Protein AF-A0A527ZC69-F1 (afdb_monomer)

Sequence (129 aa):
LYVGLPSAERAQAVATQLLSAHLHSGWGVRTLADDEVPFNPMSYHNGSIWPHDTALCASGLARYHERDSVVKLMSGMFEAAVRFNMRLPELFCGFMRAASDSPVAYPVACLPQAWSAGSAFMMLQACLG

Secondary structure (DSSP, 8-state):
-TTS-S-HHHHHHHHHHHTSTTTB-SSSBBSS-TTSTT--TTSTTTT-B-HHHHHHHHHHHHHTT-HHHHHHHHHHHHHHHHHTTT---S-B--PPPPTT--PPBPTT--SS-HHHHHHHHHHHHHHH-

Solvent-accessible surface area (backbone atoms only — not comparable to full-atom values): 6668 Å² total; per-residue (Å²): 86,65,88,64,76,59,53,73,72,57,39,51,55,50,51,52,52,52,67,28,77,49,21,27,23,66,44,38,34,28,63,28,39,69,86,43,91,76,44,32,36,82,32,91,66,29,8,14,23,32,48,41,61,32,19,46,50,28,36,10,34,34,76,72,68,37,55,70,60,26,52,52,46,46,50,19,38,51,55,42,19,58,75,44,75,70,38,38,34,44,36,29,31,33,59,70,65,58,93,92,62,71,81,46,78,39,96,83,48,47,76,62,22,72,63,23,59,53,18,56,59,44,36,52,41,35,73,72,109

pLDDT: mean 96.39, std 3.14, range [80.0, 98.69]

Nearest PDB structures (foldseek):
  7vma-assembly1_A  TM=9.541E-01  e=2.738E-07  Thermococcus gammatolerans EJ3
  5goq-assembly1_A-2  TM=7.400E-01  e=7.659E-03  Nostoc sp. PCC 7120 = FACHB-418
  2z07-assembly2_B  TM=8.130E-01  e=3.620E-02  Thermus thermophilus
  2z07-assembly1_A  TM=8.033E-01  e=3.227E-02  Thermus thermophilus
  5z73-assembly1_B  TM=6.570E-01  e=4.061E-02  Nostoc sp. PCC 7120 = FACHB-418

Radius of gyration: 13.7 Å; Cα contacts (8 Å, |Δi|>4): 229; chains: 1; bounding box: 32×34×34 Å

Foldseek 3Di:
DLVPPDDLVVLVVVLCVQPDVQQCLQQFGFLAGVPDPVADLLDPRRGWHALLVRLSNLNSCLVSVVQVSLVSSLVSNVQLCVLLVVWDWRIFGRHRDDPPDHTHHRPPTHTRDDSNNVSNVSSVVSNPD

Structure (mmCIF, N/CA/C/O backbone):
data_AF-A0A527ZC69-F1
#
_entry.id   AF-A0A527ZC69-F1
#
loop_
_atom_site.group_PDB
_atom_site.id
_atom_site.type_symbol
_atom_site.label_atom_id
_atom_site.label_alt_id
_atom_site.label_comp_id
_atom_site.label_asym_id
_atom_site.label_entity_id
_atom_site.label_seq_id
_atom_site.pdbx_PDB_ins_code
_atom_site.Cartn_x
_atom_site.Cartn_y
_atom_site.Cartn_z
_atom_site.occupancy
_atom_site.B_iso_or_equiv
_atom_site.auth_seq_id
_atom_site.auth_comp_id
_atom_site.auth_asym_id
_atom_site.auth_atom_id
_atom_site.pdbx_PDB_model_num
ATOM 1 N N . LEU A 1 1 ? -4.568 7.041 12.287 1.00 97.31 1 LEU A N 1
ATOM 2 C CA . LEU A 1 1 ? -5.477 5.892 12.511 1.00 97.31 1 LEU A CA 1
ATOM 3 C C . LEU A 1 1 ? -4.870 4.856 13.458 1.00 97.31 1 LEU A C 1
ATOM 5 O O . LEU A 1 1 ? -5.425 4.658 14.526 1.00 97.31 1 LEU A O 1
ATOM 9 N N . TYR A 1 2 ? -3.718 4.255 13.130 1.00 97.44 2 TYR A N 1
ATOM 10 C CA . TYR A 1 2 ? -3.103 3.152 13.897 1.00 97.44 2 TYR A CA 1
ATOM 11 C C . TYR A 1 2 ? -2.992 3.376 15.418 1.00 97.44 2 TYR A C 1
ATOM 13 O O . TYR A 1 2 ? -3.377 2.513 16.199 1.00 97.44 2 TYR A O 1
ATOM 21 N N . VAL A 1 3 ? -2.540 4.559 15.844 1.00 97.25 3 VAL A N 1
ATOM 22 C CA . VAL A 1 3 ? -2.383 4.904 17.272 1.00 97.25 3 VAL A CA 1
ATOM 23 C C . VAL A 1 3 ? -3.674 5.376 17.962 1.00 97.25 3 VAL A C 1
ATOM 25 O O . VAL A 1 3 ? -3.634 5.768 19.119 1.00 97.25 3 VAL A O 1
ATOM 28 N N . GLY A 1 4 ? -4.819 5.381 17.269 1.00 96.88 4 GLY A N 1
ATOM 29 C CA . GLY A 1 4 ? -6.123 5.733 17.854 1.00 96.88 4 GLY A CA 1
ATOM 30 C C . GLY A 1 4 ? -6.331 7.213 18.203 1.00 96.88 4 GLY A C 1
ATOM 31 O O . GLY A 1 4 ? -7.250 7.534 18.944 1.00 96.88 4 GLY A O 1
ATOM 32 N N . LEU A 1 5 ? -5.483 8.117 17.699 1.00 97.50 5 LEU A N 1
ATOM 33 C CA . LEU A 1 5 ? -5.544 9.546 18.038 1.00 97.50 5 LEU A CA 1
ATOM 34 C C . LEU A 1 5 ? -6.711 10.326 17.382 1.00 97.50 5 LEU A C 1
ATOM 36 O O . LEU A 1 5 ? -7.290 11.180 18.052 1.00 97.50 5 LEU A O 1
ATOM 40 N N . PRO A 1 6 ? -7.059 10.124 16.092 1.00 97.75 6 PRO A N 1
ATOM 41 C CA . PRO A 1 6 ? -8.142 10.889 15.461 1.00 97.75 6 PRO A CA 1
ATOM 42 C C . PRO A 1 6 ? -9.531 10.652 16.084 1.00 97.75 6 PRO A C 1
ATOM 44 O O . PRO A 1 6 ? -9.845 9.543 16.513 1.00 97.75 6 PRO A O 1
ATOM 47 N N . SER A 1 7 ? -10.408 11.664 16.046 1.00 98.31 7 SER A N 1
ATOM 48 C CA . SER A 1 7 ? -11.851 11.464 16.260 1.00 98.31 7 SER A CA 1
ATOM 49 C C . SER A 1 7 ? -12.453 10.601 15.144 1.00 98.31 7 SER A C 1
ATOM 51 O O . SER A 1 7 ? -11.849 10.471 14.080 1.00 98.31 7 SER A O 1
ATOM 53 N N . ALA A 1 8 ? -13.655 10.051 15.348 1.00 97.69 8 ALA A N 1
ATOM 54 C CA . ALA A 1 8 ? -14.336 9.239 14.333 1.00 97.69 8 ALA A CA 1
ATOM 55 C C . ALA A 1 8 ? -14.512 9.986 12.995 1.00 97.69 8 ALA A C 1
ATOM 57 O O . ALA A 1 8 ? -14.174 9.457 11.943 1.00 97.69 8 ALA A O 1
ATOM 58 N N . GLU A 1 9 ? -14.934 11.251 13.035 1.00 97.94 9 GLU A N 1
ATOM 59 C CA . GLU A 1 9 ? -15.087 12.089 11.837 1.00 97.94 9 GLU A CA 1
ATOM 60 C C . GLU A 1 9 ? -13.755 12.296 11.095 1.00 97.94 9 GLU A C 1
ATOM 62 O O . GLU A 1 9 ? -13.665 12.108 9.882 1.00 97.94 9 GLU A O 1
ATOM 67 N N . ARG A 1 10 ? -12.677 12.613 11.828 1.00 98.19 10 ARG A N 1
ATOM 68 C CA . ARG A 1 10 ? -11.339 12.756 11.234 1.00 98.19 10 ARG A CA 1
ATOM 69 C C . ARG A 1 10 ? -10.822 11.429 10.692 1.00 98.19 10 ARG A C 1
ATOM 71 O O . ARG A 1 10 ? -10.138 11.414 9.673 1.00 98.19 10 ARG A O 1
ATOM 78 N N . ALA A 1 11 ? -11.135 10.322 11.358 1.00 98.25 11 ALA A N 1
ATOM 79 C CA . ALA A 1 11 ? -10.767 8.998 10.892 1.00 98.25 11 ALA A CA 1
ATOM 80 C C . ALA A 1 11 ? -11.460 8.650 9.572 1.00 98.25 11 ALA A C 1
ATOM 82 O O . ALA A 1 11 ? -10.782 8.166 8.670 1.00 98.25 11 ALA A O 1
ATOM 83 N N . GLN A 1 12 ? -12.743 8.992 9.421 1.00 97.88 12 GLN A N 1
ATOM 84 C CA . GLN A 1 12 ? -13.477 8.817 8.167 1.00 97.88 12 GLN A CA 1
ATOM 85 C C . GLN A 1 12 ? -12.849 9.605 7.015 1.00 97.88 12 GLN A C 1
ATOM 87 O O . GLN A 1 12 ? -12.677 9.084 5.909 1.00 97.88 12 GLN A O 1
ATOM 92 N N . ALA A 1 13 ? -12.473 10.860 7.272 1.00 98.12 13 ALA A N 1
ATOM 93 C CA . ALA A 1 13 ? -11.816 11.700 6.276 1.00 98.12 13 ALA A CA 1
ATOM 94 C C . ALA A 1 13 ? -10.472 11.094 5.834 1.00 98.12 13 ALA A C 1
ATOM 96 O O . ALA A 1 13 ? -10.199 10.996 4.639 1.00 98.12 13 ALA A O 1
ATOM 97 N N . VAL A 1 14 ? -9.662 10.612 6.783 1.00 97.81 14 VAL A N 1
ATOM 98 C CA . VAL A 1 14 ? -8.388 9.940 6.478 1.00 97.81 14 VAL A CA 1
ATOM 99 C C . VAL A 1 14 ? -8.613 8.620 5.736 1.00 97.81 14 VAL A C 1
ATOM 101 O O . VAL A 1 14 ? -7.894 8.342 4.782 1.00 97.81 14 VAL A O 1
ATOM 104 N N . ALA A 1 15 ? -9.611 7.822 6.123 1.00 97.81 15 ALA A N 1
ATOM 105 C CA . ALA A 1 15 ? -9.948 6.571 5.444 1.00 97.81 15 ALA A CA 1
ATOM 106 C C . ALA A 1 15 ? -10.317 6.805 3.973 1.00 97.81 15 ALA A C 1
ATOM 108 O O . ALA A 1 15 ? -9.800 6.129 3.084 1.00 97.81 15 ALA A O 1
ATOM 109 N N . THR A 1 16 ? -11.136 7.828 3.717 1.00 98.06 16 THR A N 1
ATOM 110 C CA . THR A 1 16 ? -11.524 8.244 2.363 1.00 98.06 16 THR A CA 1
ATOM 111 C C . THR A 1 16 ? -10.302 8.614 1.521 1.00 98.06 16 THR A C 1
ATOM 113 O O . THR A 1 16 ? -10.191 8.183 0.376 1.00 98.06 16 THR A O 1
ATOM 116 N N . GLN A 1 17 ? -9.355 9.364 2.093 1.00 97.94 17 GLN A N 1
ATOM 117 C CA . GLN A 1 17 ? -8.119 9.747 1.404 1.00 97.94 17 GLN A CA 1
ATOM 118 C C . GLN A 1 17 ? -7.220 8.540 1.120 1.00 97.94 17 GLN A C 1
ATOM 120 O O . GLN A 1 17 ? -6.793 8.357 -0.019 1.00 97.94 17 GLN A O 1
ATOM 125 N N . LEU A 1 18 ? -6.995 7.671 2.113 1.00 98.19 18 LEU A N 1
ATOM 126 C CA . LEU A 1 18 ? -6.181 6.459 1.956 1.00 98.19 18 LEU A CA 1
ATOM 127 C C . LEU A 1 18 ? -6.696 5.539 0.846 1.00 98.19 18 LEU A C 1
ATOM 129 O O . LEU A 1 18 ? -5.892 4.868 0.206 1.00 98.19 18 LEU A O 1
ATOM 133 N N . LEU A 1 19 ? -8.012 5.502 0.620 1.00 97.88 19 LEU A N 1
ATOM 134 C CA . LEU A 1 19 ? -8.643 4.682 -0.417 1.00 97.88 19 LEU A CA 1
ATOM 135 C C . LEU A 1 19 ? -8.919 5.403 -1.736 1.00 97.88 19 LEU A C 1
ATOM 137 O O . LEU A 1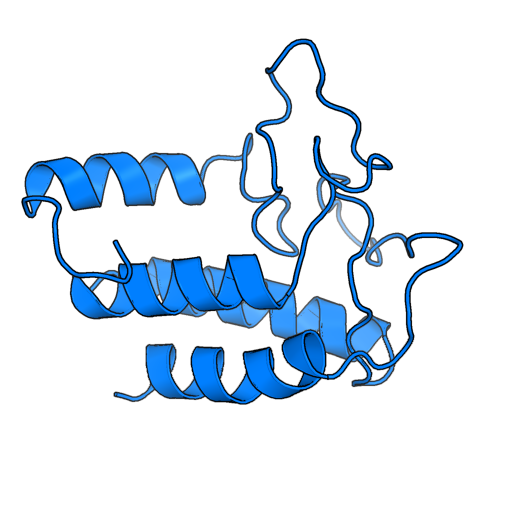 19 ? -9.440 4.778 -2.669 1.00 97.88 19 LEU A O 1
ATOM 141 N N . SER A 1 20 ? -8.589 6.689 -1.823 1.00 98.06 20 SER A N 1
ATOM 142 C CA . SER A 1 20 ? -8.684 7.445 -3.067 1.00 98.06 20 SER A CA 1
ATOM 143 C C . SER A 1 20 ? -7.756 6.850 -4.129 1.00 98.06 20 SER A C 1
ATOM 145 O O . SER A 1 20 ? -6.753 6.211 -3.807 1.00 98.06 20 SER A O 1
ATOM 147 N N . ALA A 1 21 ? -8.060 7.095 -5.405 1.00 96.81 21 ALA A N 1
ATOM 148 C CA . ALA A 1 21 ? -7.190 6.682 -6.506 1.00 96.81 21 ALA A CA 1
ATOM 149 C C . ALA A 1 21 ? -5.793 7.332 -6.436 1.00 96.81 21 ALA A C 1
ATOM 151 O O . ALA A 1 21 ? -4.842 6.777 -6.977 1.00 96.81 21 ALA A O 1
ATOM 152 N N . HIS A 1 22 ? -5.655 8.459 -5.730 1.00 98.19 22 HIS A N 1
ATOM 153 C CA . HIS A 1 22 ? -4.379 9.145 -5.577 1.00 98.19 22 HIS A CA 1
ATOM 154 C C . HIS A 1 22 ? -3.401 8.379 -4.678 1.00 98.19 22 HIS A C 1
ATOM 156 O O . HIS A 1 22 ? -2.211 8.312 -4.982 1.00 98.19 22 HIS A O 1
ATOM 162 N N . LEU A 1 23 ? -3.885 7.730 -3.612 1.00 98.50 23 LEU A N 1
ATOM 163 C CA . LEU A 1 23 ? -3.046 6.963 -2.679 1.00 98.50 23 LEU A CA 1
ATOM 164 C C . LEU A 1 23 ? -3.144 5.450 -2.888 1.00 98.50 23 LEU A C 1
ATOM 166 O O . LEU A 1 23 ? -2.129 4.754 -2.844 1.00 98.50 23 LEU A O 1
ATOM 170 N N . HIS A 1 24 ? -4.339 4.917 -3.126 1.00 98.31 24 HIS A N 1
ATOM 171 C CA . HIS A 1 24 ? -4.542 3.487 -3.308 1.00 98.31 24 HIS A CA 1
ATOM 172 C C . HIS A 1 24 ? -4.443 3.095 -4.783 1.00 98.31 24 HIS A C 1
ATOM 174 O O . HIS A 1 24 ? -5.389 3.216 -5.560 1.00 98.31 24 HIS A O 1
ATOM 180 N N . SER A 1 25 ? -3.299 2.517 -5.132 1.00 97.44 25 SER A N 1
ATOM 181 C CA . SER A 1 25 ? -2.972 2.041 -6.483 1.00 97.44 25 SER A CA 1
ATOM 182 C C . SER A 1 25 ? -3.787 0.836 -6.970 1.00 97.44 25 SER A C 1
ATOM 184 O O . SER A 1 25 ? -3.655 0.446 -8.124 1.00 97.44 25 SER A O 1
ATOM 186 N N . GLY A 1 26 ? -4.550 0.169 -6.097 1.00 97.25 26 GLY A N 1
ATOM 187 C CA . GLY A 1 26 ? -5.134 -1.152 -6.367 1.00 97.25 26 GLY A CA 1
ATOM 188 C C . GLY A 1 26 ? -4.268 -2.338 -5.922 1.00 97.25 26 GLY A C 1
ATOM 189 O O . GLY A 1 26 ? -4.786 -3.449 -5.821 1.00 97.25 26 GLY A O 1
ATOM 190 N N . TRP A 1 27 ? -2.986 -2.110 -5.620 1.00 97.69 27 TRP A N 1
ATOM 191 C CA . TRP A 1 27 ? -2.085 -3.096 -5.001 1.00 97.69 27 TRP A CA 1
ATOM 192 C C . TRP A 1 27 ? -1.841 -2.820 -3.512 1.00 97.69 27 TRP A C 1
ATOM 194 O O . TRP A 1 27 ? -1.638 -3.736 -2.722 1.00 97.69 27 TRP A O 1
ATOM 204 N N . GLY A 1 28 ? -1.844 -1.545 -3.133 1.00 98.06 28 GLY A N 1
ATOM 205 C CA . GLY A 1 28 ? -1.589 -1.063 -1.781 1.00 98.06 28 GLY A CA 1
ATOM 206 C C . GLY A 1 28 ? -1.553 0.463 -1.741 1.00 98.06 28 GLY A C 1
ATOM 207 O O . GLY A 1 28 ? -1.844 1.124 -2.747 1.00 98.06 28 GLY A O 1
ATOM 208 N N . VAL A 1 29 ? -1.211 1.010 -0.576 1.00 98.62 29 VAL A N 1
ATOM 209 C CA . VAL A 1 29 ? -1.147 2.459 -0.339 1.00 98.62 29 VAL A CA 1
ATOM 210 C C . VAL A 1 29 ? 0.238 2.978 -0.732 1.00 98.62 29 VAL A C 1
ATOM 212 O O . VAL A 1 29 ? 1.253 2.455 -0.273 1.00 98.62 29 VAL A O 1
ATOM 215 N N . ARG A 1 30 ? 0.278 3.993 -1.598 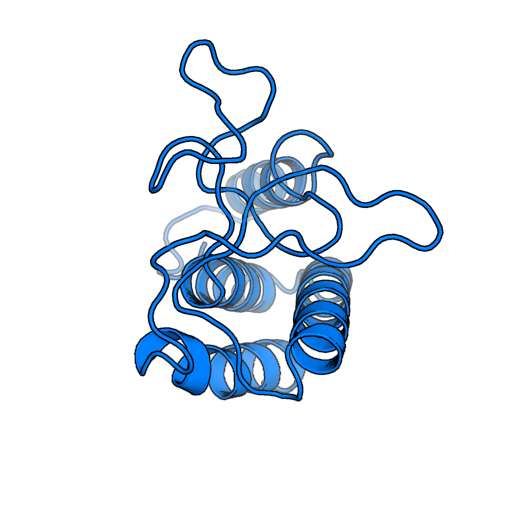1.00 98.69 30 ARG A N 1
ATOM 216 C CA . ARG A 1 30 ? 1.500 4.707 -1.984 1.00 98.69 30 ARG A CA 1
ATOM 217 C C . ARG A 1 30 ? 2.001 5.563 -0.826 1.00 98.69 30 ARG A C 1
ATOM 219 O O . ARG A 1 30 ? 1.207 6.092 -0.053 1.00 98.69 30 ARG A O 1
ATOM 226 N N . THR A 1 31 ? 3.310 5.773 -0.758 1.00 98.50 31 THR A N 1
ATOM 227 C CA . THR A 1 31 ? 3.912 6.685 0.230 1.00 98.50 31 THR A CA 1
ATOM 228 C C . THR A 1 31 ? 3.601 8.157 -0.038 1.00 98.50 31 THR A C 1
ATOM 230 O O . THR A 1 31 ? 3.726 8.983 0.862 1.00 98.50 31 THR A O 1
ATOM 233 N N . LEU A 1 32 ? 3.205 8.491 -1.268 1.00 98.50 32 LEU A N 1
ATOM 234 C CA . LEU A 1 32 ? 2.791 9.825 -1.676 1.00 98.50 32 LEU A CA 1
ATOM 235 C C . LEU A 1 32 ? 1.679 9.719 -2.724 1.00 98.50 32 LEU A C 1
ATOM 237 O O . LEU A 1 32 ? 1.688 8.799 -3.547 1.00 98.50 32 LEU A O 1
ATOM 241 N N . ALA A 1 33 ? 0.732 10.650 -2.665 1.00 98.38 33 ALA A N 1
ATOM 242 C CA . ALA A 1 33 ? -0.369 10.749 -3.609 1.00 98.38 33 ALA A CA 1
ATOM 243 C C . ALA A 1 33 ? 0.140 11.108 -5.021 1.00 98.38 33 ALA A C 1
ATOM 245 O O . ALA A 1 33 ? 1.167 11.773 -5.157 1.00 98.38 33 ALA A O 1
ATOM 246 N N . ASP A 1 34 ? -0.533 10.628 -6.072 1.00 98.00 34 ASP A N 1
ATOM 247 C CA . ASP A 1 34 ? -0.064 10.792 -7.461 1.00 98.00 34 ASP A CA 1
ATOM 248 C C . ASP A 1 34 ? -0.287 12.184 -8.073 1.00 98.00 34 ASP A C 1
ATOM 250 O O . ASP A 1 34 ? 0.211 12.464 -9.164 1.00 98.00 34 ASP A O 1
ATOM 254 N N . ASP A 1 35 ? -0.980 13.063 -7.357 1.00 97.88 35 ASP A N 1
ATOM 255 C CA . ASP A 1 35 ? -1.227 14.467 -7.680 1.00 97.88 35 ASP A CA 1
ATOM 256 C C . ASP A 1 35 ? -0.237 15.435 -7.003 1.00 97.88 35 ASP A C 1
ATOM 258 O O . ASP A 1 35 ? -0.275 1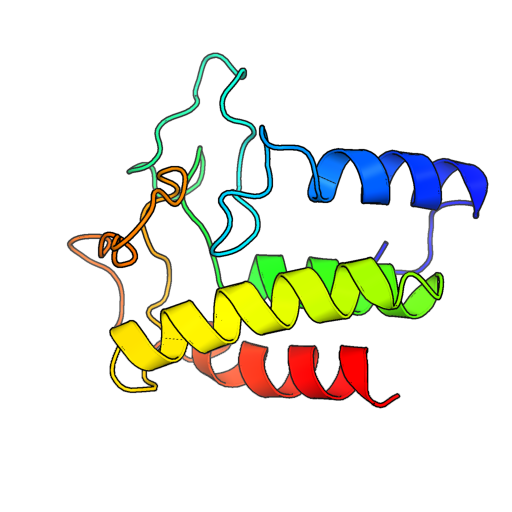6.643 -7.246 1.00 97.88 35 ASP A O 1
ATOM 262 N N . GLU A 1 36 ? 0.693 14.919 -6.199 1.00 98.44 36 GLU A N 1
ATOM 263 C CA . GLU A 1 36 ? 1.718 15.710 -5.519 1.00 98.44 36 GLU A CA 1
ATOM 264 C C . GLU A 1 36 ? 2.939 15.963 -6.415 1.00 98.44 36 GLU A C 1
ATOM 266 O O . GLU A 1 36 ? 3.439 15.070 -7.099 1.00 98.44 36 GLU A O 1
ATOM 271 N N . VAL A 1 37 ? 3.497 17.178 -6.364 1.00 98.25 37 VAL A N 1
ATOM 272 C CA . VAL A 1 37 ? 4.620 17.603 -7.230 1.00 98.25 37 VAL A CA 1
ATOM 273 C C . VAL A 1 37 ? 5.832 16.651 -7.205 1.00 98.25 37 VAL A C 1
ATOM 275 O O . VAL A 1 37 ? 6.379 16.382 -8.276 1.00 98.25 37 VAL A O 1
ATOM 278 N N . PRO A 1 38 ? 6.300 16.128 -6.049 1.00 97.81 38 PRO A N 1
ATOM 279 C CA . PRO A 1 38 ? 7.448 15.228 -6.024 1.00 97.81 38 PRO A CA 1
ATOM 280 C C . PRO A 1 38 ? 7.085 13.754 -6.269 1.00 97.81 38 PRO A C 1
ATOM 282 O O . PRO A 1 38 ? 7.951 12.894 -6.069 1.00 97.81 38 PRO A O 1
ATOM 285 N N . PHE A 1 39 ? 5.845 13.445 -6.671 1.00 98.56 39 PHE A N 1
ATOM 286 C CA . PHE A 1 39 ? 5.417 12.079 -6.940 1.00 98.56 39 PHE A CA 1
ATOM 287 C C . PHE A 1 39 ? 6.247 11.424 -8.043 1.00 98.56 39 PHE A C 1
ATOM 289 O O . PHE A 1 39 ? 6.442 11.948 -9.139 1.00 98.56 39 PHE A O 1
ATOM 296 N N . ASN A 1 40 ? 6.718 10.221 -7.744 1.00 98.25 40 ASN A N 1
ATOM 297 C CA . ASN A 1 40 ? 7.355 9.331 -8.689 1.00 98.25 40 ASN A CA 1
ATOM 298 C C . ASN A 1 40 ? 7.038 7.886 -8.265 1.00 98.25 40 ASN A C 1
ATOM 300 O O . ASN A 1 40 ? 7.493 7.455 -7.201 1.00 98.25 40 ASN A O 1
ATOM 304 N N . PRO A 1 41 ? 6.327 7.098 -9.093 1.00 97.62 41 PRO A N 1
ATOM 305 C CA . PRO A 1 41 ? 5.938 5.731 -8.743 1.00 97.62 41 PRO A CA 1
ATOM 306 C C . PRO A 1 41 ? 7.143 4.795 -8.563 1.00 97.62 41 PRO A C 1
ATOM 308 O O . PRO A 1 41 ? 6.995 3.729 -7.976 1.00 97.62 41 PRO A O 1
ATOM 311 N N . MET A 1 42 ? 8.329 5.181 -9.043 1.00 97.81 42 MET A N 1
ATOM 312 C CA . MET A 1 42 ? 9.595 4.464 -8.867 1.00 97.81 42 MET A CA 1
ATOM 313 C C . MET A 1 42 ? 10.506 5.107 -7.808 1.00 97.81 42 MET A C 1
ATOM 315 O O . MET A 1 42 ? 11.668 4.729 -7.696 1.00 97.81 42 MET A O 1
ATOM 319 N N . SER A 1 43 ? 10.035 6.106 -7.056 1.00 97.44 43 SER A N 1
ATOM 320 C CA . SER A 1 43 ? 10.784 6.666 -5.926 1.00 97.44 43 SER A CA 1
ATOM 321 C C . SER A 1 43 ? 10.666 5.764 -4.708 1.00 97.44 43 SER A C 1
ATOM 323 O O . SER A 1 43 ? 9.605 5.210 -4.455 1.00 97.44 43 SER A O 1
ATOM 325 N N . TYR A 1 44 ? 11.739 5.678 -3.924 1.00 97.25 44 TYR A N 1
ATOM 326 C CA . TYR A 1 44 ? 11.799 4.879 -2.698 1.00 97.25 44 TYR A CA 1
ATOM 327 C C . TYR A 1 44 ? 10.814 5.366 -1.612 1.00 97.25 44 TYR A C 1
ATOM 329 O O . TYR A 1 44 ? 10.280 4.560 -0.855 1.00 97.25 44 TYR A O 1
ATOM 337 N N . HIS A 1 45 ? 10.533 6.677 -1.557 1.00 97.38 45 HIS A N 1
ATOM 338 C CA . HIS A 1 45 ? 9.627 7.275 -0.561 1.00 97.38 45 HIS A CA 1
ATOM 339 C C . HIS A 1 45 ? 8.612 8.279 -1.121 1.00 97.38 45 HIS A C 1
ATOM 341 O O . HIS A 1 45 ? 7.738 8.715 -0.377 1.00 97.38 45 HIS A O 1
ATOM 347 N N . ASN A 1 46 ? 8.632 8.599 -2.419 1.00 98.25 46 ASN A N 1
ATOM 348 C CA . ASN A 1 46 ? 7.690 9.563 -3.011 1.00 98.25 46 ASN A CA 1
ATOM 349 C C . ASN A 1 46 ? 6.732 8.918 -4.019 1.00 98.25 46 ASN A C 1
ATOM 351 O O . ASN A 1 46 ? 6.426 9.522 -5.039 1.00 98.25 46 ASN A O 1
ATOM 355 N N . GLY A 1 47 ? 6.278 7.689 -3.781 1.00 98.12 47 GLY A N 1
ATOM 356 C CA . GLY A 1 47 ? 5.255 7.087 -4.634 1.00 98.12 47 GLY A CA 1
ATOM 357 C C . GLY A 1 47 ? 5.267 5.570 -4.702 1.00 98.12 47 GLY A C 1
ATOM 358 O O . GLY A 1 47 ? 4.285 5.007 -5.168 1.00 98.12 47 GLY A O 1
ATOM 359 N N . SER A 1 48 ? 6.316 4.887 -4.238 1.00 98.50 48 SER A N 1
ATOM 360 C CA . SER A 1 48 ? 6.306 3.426 -4.092 1.00 98.50 48 SER A CA 1
ATOM 361 C C . SER A 1 48 ? 5.267 2.947 -3.080 1.00 98.50 48 SER A C 1
ATOM 363 O O . SER A 1 48 ? 4.726 3.721 -2.293 1.00 98.50 48 SER A O 1
ATOM 365 N N . ILE A 1 49 ? 5.049 1.637 -3.048 1.00 98.62 49 ILE A N 1
ATOM 366 C CA . ILE A 1 49 ? 4.179 0.966 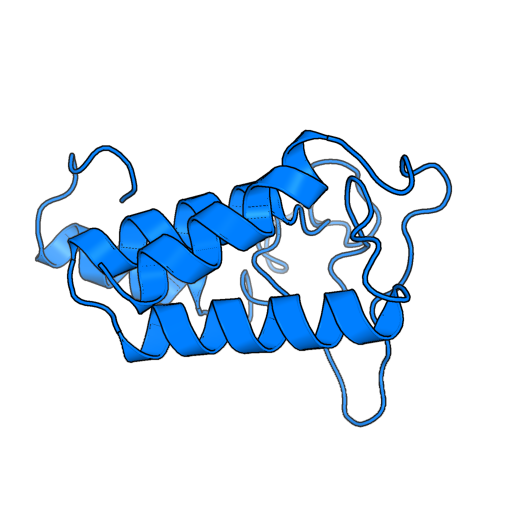-2.089 1.00 98.62 49 ILE A CA 1
ATOM 367 C C . ILE A 1 49 ? 5.024 0.073 -1.198 1.00 98.62 49 ILE A C 1
ATOM 369 O O . ILE A 1 49 ? 5.797 -0.761 -1.673 1.00 98.62 49 ILE A O 1
ATOM 373 N N . TRP A 1 50 ? 4.814 0.229 0.101 1.00 98.50 50 TRP A N 1
ATOM 374 C CA . TRP A 1 50 ? 5.452 -0.567 1.133 1.00 98.50 50 TRP A CA 1
ATOM 375 C C . TRP A 1 50 ? 4.408 -1.496 1.762 1.00 98.50 50 TRP A C 1
ATOM 377 O O . TRP A 1 50 ? 3.358 -1.019 2.218 1.00 98.50 50 TRP A O 1
ATOM 387 N N . PRO A 1 51 ? 4.652 -2.822 1.813 1.00 98.19 51 PRO A N 1
ATOM 388 C CA . PRO A 1 51 ? 3.711 -3.748 2.437 1.00 98.19 51 PRO A CA 1
ATOM 389 C C . PRO A 1 51 ? 3.386 -3.388 3.889 1.00 98.19 51 PRO A C 1
ATOM 391 O O . PRO A 1 51 ? 2.228 -3.478 4.300 1.00 98.19 51 PRO A O 1
ATOM 394 N N . HIS A 1 52 ? 4.385 -2.912 4.639 1.00 97.88 52 HIS A N 1
ATOM 395 C CA . HIS A 1 52 ? 4.220 -2.562 6.048 1.00 97.88 52 HIS A CA 1
ATOM 396 C C . HIS A 1 52 ? 3.418 -1.275 6.255 1.00 97.88 52 HIS A C 1
ATOM 398 O O . HIS A 1 52 ? 2.550 -1.252 7.124 1.00 97.88 52 HIS A O 1
ATOM 404 N N . ASP A 1 53 ? 3.605 -0.252 5.418 1.00 98.19 53 ASP A N 1
ATOM 405 C CA . ASP A 1 53 ? 2.777 0.961 5.461 1.00 98.19 53 ASP A CA 1
ATOM 406 C C . ASP A 1 53 ? 1.315 0.644 5.147 1.00 98.19 53 ASP A C 1
ATOM 408 O O . ASP A 1 53 ? 0.401 1.105 5.836 1.00 98.19 53 ASP A O 1
ATOM 412 N N . THR A 1 54 ? 1.079 -0.217 4.151 1.00 98.50 54 THR A N 1
ATOM 413 C CA . THR A 1 54 ? -0.277 -0.670 3.814 1.00 98.50 54 THR A CA 1
ATOM 414 C C . THR A 1 54 ? -0.897 -1.450 4.981 1.00 98.50 54 THR A C 1
ATOM 416 O O . THR A 1 54 ? -2.070 -1.248 5.301 1.00 98.50 54 THR A O 1
ATOM 419 N N . ALA A 1 55 ? -0.123 -2.301 5.666 1.00 98.31 55 ALA A N 1
ATOM 420 C CA . ALA A 1 55 ? -0.594 -3.043 6.836 1.00 98.31 55 ALA A CA 1
ATOM 421 C C . ALA A 1 55 ? -0.896 -2.131 8.037 1.00 98.31 55 ALA A C 1
ATOM 423 O O . ALA A 1 55 ? -1.915 -2.319 8.705 1.00 98.31 55 ALA A O 1
ATOM 424 N N . LEU A 1 56 ? -0.078 -1.101 8.277 1.00 98.31 56 LEU A N 1
ATOM 425 C CA . LEU A 1 56 ? -0.334 -0.081 9.298 1.00 98.31 56 LEU A CA 1
ATOM 426 C C . LEU A 1 56 ? -1.611 0.712 8.998 1.00 98.31 56 LEU A C 1
ATOM 428 O O . LEU A 1 56 ? -2.408 0.970 9.906 1.00 98.31 56 LEU A O 1
ATOM 432 N N . CYS A 1 57 ? -1.839 1.061 7.728 1.00 98.50 57 CYS A N 1
ATOM 433 C CA . CYS A 1 57 ? -3.079 1.695 7.284 1.00 98.50 57 CYS A CA 1
ATOM 434 C C . CYS A 1 57 ? -4.286 0.786 7.543 1.00 98.50 57 CYS A C 1
ATOM 436 O O . CYS A 1 57 ? -5.246 1.226 8.175 1.00 98.50 57 CYS A O 1
ATOM 438 N N . ALA A 1 58 ? -4.215 -0.488 7.143 1.00 98.50 58 ALA A N 1
ATOM 439 C CA . ALA A 1 58 ? -5.271 -1.473 7.376 1.00 98.50 58 ALA A CA 1
ATOM 440 C C . ALA A 1 58 ? -5.562 -1.672 8.874 1.00 98.50 58 ALA A C 1
ATOM 442 O O . ALA A 1 58 ? -6.712 -1.589 9.296 1.00 98.50 58 ALA A O 1
ATOM 443 N N . SER A 1 59 ? -4.534 -1.846 9.709 1.00 98.38 59 SER A N 1
ATOM 444 C CA . SER A 1 59 ? -4.701 -1.961 11.165 1.00 98.38 59 SER A CA 1
ATOM 445 C C . SER A 1 59 ? -5.326 -0.700 11.775 1.00 98.38 59 SER A C 1
ATOM 447 O O . SER A 1 59 ? -6.177 -0.775 12.663 1.00 98.38 59 SER A O 1
ATOM 449 N N . GLY A 1 60 ? -4.952 0.475 11.267 1.00 98.38 60 GLY A N 1
ATOM 450 C CA . GLY A 1 60 ? -5.585 1.732 11.634 1.00 98.38 60 GLY A CA 1
ATOM 451 C C . GLY A 1 60 ? -7.064 1.787 11.262 1.00 98.38 60 GLY A C 1
ATOM 452 O O . GLY A 1 60 ? -7.862 2.193 12.095 1.00 98.38 60 GLY A O 1
ATOM 453 N N . LEU A 1 61 ? -7.434 1.378 10.052 1.00 98.38 61 LEU A N 1
ATOM 454 C CA . LEU A 1 61 ? -8.826 1.336 9.592 1.00 98.38 61 LEU A CA 1
ATOM 455 C C . LEU A 1 61 ? -9.667 0.360 10.427 1.00 98.38 61 LEU A C 1
ATOM 457 O O . LEU A 1 61 ? -10.760 0.708 10.871 1.00 98.38 61 LEU A O 1
ATOM 461 N N . ALA A 1 62 ? -9.125 -0.820 10.737 1.00 98.19 62 ALA A N 1
ATOM 462 C CA . ALA A 1 62 ? -9.798 -1.824 11.559 1.00 98.19 62 ALA A CA 1
ATOM 463 C C . ALA A 1 62 ? -10.213 -1.283 12.941 1.00 98.19 62 ALA A C 1
ATOM 465 O O . ALA A 1 62 ? -11.317 -1.564 13.409 1.00 98.19 62 ALA A O 1
ATOM 466 N N . ARG A 1 63 ? -9.378 -0.435 13.564 1.00 97.44 63 ARG A N 1
ATOM 467 C CA . ARG A 1 63 ? -9.693 0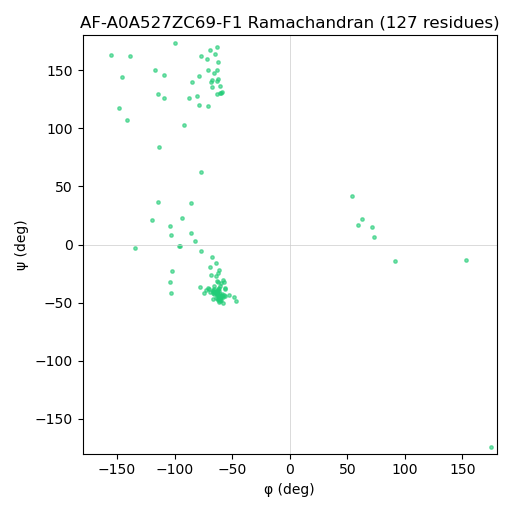.234 14.844 1.00 97.44 63 ARG A CA 1
ATOM 468 C C . ARG A 1 63 ? -10.907 1.163 14.781 1.00 97.44 63 ARG A C 1
ATOM 470 O O . ARG A 1 63 ? -11.517 1.404 15.814 1.00 97.44 63 ARG A O 1
ATOM 477 N N . TYR A 1 64 ? -11.239 1.676 13.599 1.00 97.69 64 TYR A N 1
ATOM 478 C CA . TYR A 1 64 ? -12.407 2.528 13.360 1.00 97.69 64 TYR A CA 1
ATOM 479 C C . TYR A 1 64 ? -13.549 1.770 12.667 1.00 97.69 64 TYR A C 1
ATOM 481 O O . TYR A 1 64 ? -14.475 2.389 12.160 1.00 97.69 64 TYR A O 1
ATOM 489 N N . HIS A 1 65 ? -13.509 0.432 12.670 1.00 96.25 65 HIS A N 1
ATOM 490 C CA . HIS A 1 65 ? -14.543 -0.444 12.105 1.00 96.25 65 HIS A CA 1
ATOM 491 C C . HIS A 1 65 ? -14.765 -0.303 10.587 1.00 96.25 65 HIS A C 1
ATOM 493 O O . HIS A 1 65 ? -15.789 -0.737 10.063 1.00 96.25 65 HIS A O 1
ATOM 499 N N . GLU A 1 66 ? -13.763 0.205 9.869 1.00 97.00 66 GLU A N 1
ATOM 500 C CA . GLU A 1 66 ? -13.736 0.366 8.410 1.00 97.00 66 GLU A CA 1
ATOM 501 C C . GLU A 1 66 ? -13.464 -0.973 7.691 1.00 97.00 66 GLU A C 1
ATOM 503 O O . GLU A 1 66 ? -12.435 -1.171 7.046 1.00 97.00 66 GLU A O 1
ATOM 508 N N . ARG A 1 67 ? -14.368 -1.948 7.849 1.00 95.81 67 ARG A N 1
ATOM 509 C CA . ARG A 1 67 ? -14.154 -3.347 7.421 1.00 95.81 67 ARG A CA 1
ATOM 510 C C . ARG A 1 67 ? -13.948 -3.505 5.917 1.00 95.81 67 ARG A C 1
ATOM 512 O O . ARG A 1 67 ? -13.001 -4.173 5.508 1.00 95.81 67 ARG A O 1
ATOM 519 N N . ASP A 1 68 ? -14.786 -2.872 5.102 1.00 96.56 68 ASP A N 1
ATOM 520 C CA . ASP A 1 68 ? -14.690 -2.969 3.638 1.00 96.56 68 ASP A CA 1
ATOM 521 C C . ASP A 1 68 ? -13.356 -2.406 3.139 1.00 96.56 68 ASP A C 1
ATOM 523 O O . ASP A 1 68 ? -12.698 -2.978 2.266 1.00 96.56 68 ASP A O 1
ATOM 527 N N . SER A 1 69 ? -12.911 -1.320 3.770 1.00 97.62 69 SER A N 1
ATOM 528 C CA . SER A 1 69 ? -11.629 -0.682 3.510 1.00 97.62 69 SER A CA 1
ATOM 529 C C . SER A 1 69 ? -10.451 -1.607 3.832 1.00 97.62 69 SER A C 1
ATOM 531 O O . SER A 1 69 ? -9.520 -1.733 3.036 1.00 97.62 69 SER A O 1
ATOM 533 N N . VAL A 1 70 ? -10.510 -2.308 4.968 1.00 98.31 70 VAL A N 1
ATOM 534 C CA . VAL A 1 70 ? -9.500 -3.299 5.376 1.00 98.31 70 VAL A CA 1
ATOM 535 C C . VAL A 1 70 ? -9.439 -4.461 4.382 1.00 98.31 70 VAL A C 1
ATOM 537 O O . VAL A 1 70 ? -8.353 -4.814 3.920 1.00 98.31 70 VAL A O 1
ATOM 540 N N . VAL A 1 71 ? -10.593 -5.021 4.003 1.00 97.31 71 VAL A N 1
ATOM 541 C CA . VAL A 1 71 ? -10.681 -6.130 3.037 1.00 97.31 71 VAL A CA 1
ATOM 542 C C . VAL A 1 71 ? -10.118 -5.719 1.678 1.00 97.31 71 VAL A C 1
ATOM 544 O O . VAL A 1 71 ? -9.394 -6.497 1.052 1.00 97.31 71 VAL A O 1
ATOM 547 N N . LYS A 1 72 ? -10.387 -4.488 1.231 1.00 97.25 72 LYS A N 1
ATOM 548 C CA . LYS A 1 72 ? -9.856 -3.951 -0.027 1.00 97.25 72 LYS A CA 1
ATOM 549 C C . LYS A 1 72 ? -8.325 -3.897 -0.028 1.00 97.25 72 LYS A C 1
ATOM 551 O O . LYS A 1 72 ? -7.709 -4.369 -0.983 1.00 97.25 72 LYS A O 1
ATOM 556 N N . LEU A 1 73 ? -7.714 -3.379 1.043 1.00 98.06 73 LEU A N 1
ATOM 557 C CA . LEU A 1 73 ? -6.252 -3.321 1.172 1.00 98.06 73 LEU A CA 1
ATOM 558 C C . LEU A 1 73 ? -5.622 -4.716 1.274 1.00 98.06 73 LEU A C 1
ATOM 560 O O . LEU A 1 73 ? -4.608 -4.977 0.626 1.00 98.06 73 LEU A O 1
ATOM 564 N N . MET A 1 74 ? -6.232 -5.621 2.047 1.00 97.44 74 MET A N 1
ATOM 565 C CA . MET A 1 74 ? -5.771 -7.007 2.169 1.00 97.44 74 MET A CA 1
ATOM 566 C C . MET A 1 74 ? -5.808 -7.720 0.817 1.00 97.44 74 MET A C 1
ATOM 568 O O . MET A 1 74 ? -4.823 -8.349 0.436 1.00 97.44 74 MET A O 1
ATOM 572 N N . SER A 1 75 ? -6.902 -7.570 0.066 1.00 96.62 75 SER A N 1
ATOM 573 C CA . SER A 1 75 ? -7.070 -8.207 -1.244 1.00 96.62 75 SER A CA 1
ATOM 574 C C . SER A 1 75 ? -5.992 -7.746 -2.227 1.00 96.62 75 SER A C 1
ATOM 576 O O . SER A 1 75 ? -5.312 -8.580 -2.821 1.00 96.62 75 SER A O 1
ATOM 578 N N . GLY A 1 76 ? -5.760 -6.431 -2.334 1.00 96.56 76 GLY A N 1
ATOM 579 C CA . GLY A 1 76 ? -4.710 -5.880 -3.198 1.00 96.56 76 GLY A CA 1
ATOM 580 C C . GLY A 1 76 ? -3.313 -6.391 -2.831 1.00 96.56 76 GLY A C 1
ATOM 581 O O . GLY A 1 76 ? -2.558 -6.817 -3.709 1.00 96.56 76 GLY A O 1
ATOM 582 N N . MET A 1 77 ? -2.994 -6.428 -1.533 1.00 97.25 77 MET A N 1
ATOM 583 C CA . MET A 1 77 ? -1.696 -6.906 -1.053 1.00 97.25 77 MET A CA 1
ATOM 584 C C . MET A 1 77 ? -1.522 -8.417 -1.236 1.00 97.25 77 MET A C 1
ATOM 586 O O . MET A 1 77 ? -0.434 -8.875 -1.583 1.00 97.25 77 MET A O 1
ATOM 590 N N . PHE A 1 78 ? -2.579 -9.203 -1.033 1.00 96.94 78 PHE A N 1
ATOM 591 C CA . PHE A 1 78 ? -2.561 -10.643 -1.268 1.00 96.94 78 PHE A CA 1
ATOM 592 C C . PHE A 1 78 ? -2.324 -10.954 -2.748 1.00 96.94 78 PHE A C 1
ATOM 594 O O . PHE A 1 78 ? -1.462 -11.765 -3.081 1.00 96.94 78 PHE A O 1
ATOM 601 N N . GLU A 1 79 ? -3.022 -10.264 -3.650 1.00 96.75 79 GLU A N 1
ATOM 602 C CA . GLU A 1 79 ? -2.797 -10.417 -5.086 1.00 96.75 79 GLU A CA 1
ATOM 603 C C . GLU A 1 79 ? -1.377 -10.001 -5.498 1.00 96.75 79 GLU A C 1
ATOM 605 O O . GLU A 1 79 ? -0.749 -10.690 -6.307 1.00 96.75 79 GLU A O 1
ATOM 610 N N . ALA A 1 80 ? -0.832 -8.932 -4.905 1.00 96.38 80 ALA A N 1
ATOM 611 C CA . ALA A 1 80 ? 0.565 -8.555 -5.099 1.00 96.38 80 ALA A CA 1
ATOM 612 C C . ALA A 1 80 ? 1.520 -9.656 -4.603 1.00 96.38 80 ALA A C 1
ATOM 614 O O . ALA A 1 80 ? 2.441 -10.045 -5.322 1.00 96.38 80 ALA A O 1
ATOM 615 N N . ALA A 1 81 ? 1.272 -10.223 -3.417 1.00 96.25 81 ALA A N 1
ATOM 616 C CA . ALA A 1 81 ? 2.062 -11.322 -2.869 1.00 96.25 81 ALA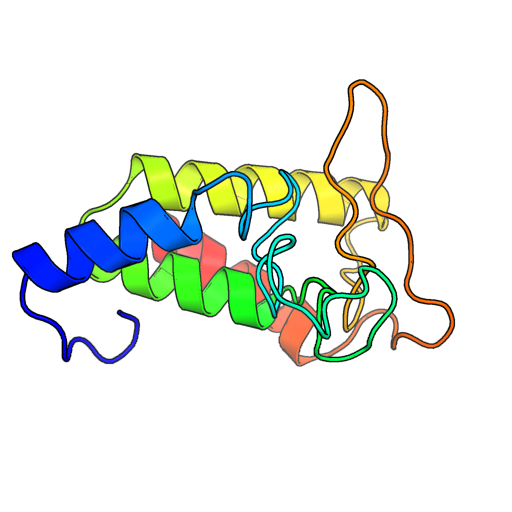 A CA 1
ATOM 617 C C . ALA A 1 81 ? 2.062 -12.542 -3.798 1.00 96.25 81 ALA A C 1
ATOM 619 O O . ALA A 1 81 ? 3.127 -13.102 -4.049 1.00 96.25 81 ALA A O 1
ATOM 620 N N . VAL A 1 82 ? 0.912 -12.911 -4.375 1.00 96.25 82 VAL A N 1
ATOM 621 C CA . VAL A 1 82 ? 0.813 -13.994 -5.371 1.00 96.25 82 VAL A CA 1
ATOM 622 C C . VAL A 1 82 ? 1.729 -13.724 -6.568 1.00 96.25 82 VAL A C 1
ATOM 624 O O . VAL A 1 82 ? 2.446 -14.623 -7.003 1.00 96.25 82 VAL A O 1
ATOM 627 N N . ARG A 1 83 ? 1.765 -12.486 -7.080 1.00 95.69 83 ARG A N 1
ATOM 628 C CA . ARG A 1 83 ? 2.648 -12.101 -8.200 1.00 95.69 83 ARG A CA 1
ATOM 629 C C . ARG A 1 83 ? 4.133 -12.105 -7.828 1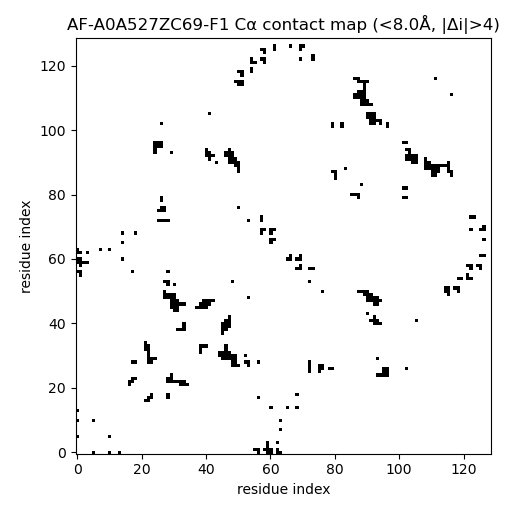.00 95.69 83 ARG A C 1
ATOM 631 O O . ARG A 1 83 ? 4.970 -12.356 -8.688 1.00 95.69 83 ARG A O 1
ATOM 638 N N . PHE A 1 84 ? 4.455 -11.909 -6.553 1.00 95.38 84 PHE A N 1
ATOM 639 C CA . PHE A 1 84 ? 5.806 -12.044 -6.007 1.00 95.38 84 PHE A CA 1
ATOM 640 C C . PHE A 1 84 ? 6.098 -13.439 -5.416 1.00 95.38 84 PHE A C 1
ATOM 642 O O . PHE A 1 84 ? 6.992 -13.580 -4.582 1.00 95.38 84 PHE A O 1
ATOM 649 N N . ASN A 1 85 ? 5.380 -14.492 -5.827 1.00 95.19 85 ASN A N 1
ATOM 650 C CA . ASN A 1 85 ? 5.575 -15.870 -5.344 1.00 95.19 85 ASN A CA 1
ATOM 651 C C . ASN A 1 85 ? 5.524 -15.997 -3.809 1.00 95.19 85 ASN A C 1
ATOM 653 O O . ASN A 1 85 ? 6.349 -16.676 -3.199 1.00 95.19 85 ASN A O 1
ATOM 657 N N . MET A 1 86 ? 4.582 -15.294 -3.176 1.00 94.75 86 MET A N 1
ATOM 658 C CA . MET A 1 86 ? 4.405 -15.204 -1.721 1.00 94.75 86 MET A CA 1
ATOM 659 C C . MET A 1 86 ? 5.617 -14.636 -0.964 1.00 94.75 86 MET A C 1
ATOM 661 O O . MET A 1 86 ? 5.708 -14.754 0.256 1.00 94.75 86 MET A O 1
ATOM 665 N N . ARG A 1 87 ? 6.546 -13.980 -1.668 1.00 94.00 87 ARG A N 1
ATOM 666 C CA . ARG A 1 87 ? 7.711 -13.299 -1.097 1.00 94.00 87 ARG A CA 1
ATOM 667 C C . ARG A 1 87 ? 7.546 -11.807 -1.327 1.00 94.00 87 ARG A C 1
ATOM 669 O O . ARG A 1 87 ? 8.051 -11.284 -2.305 1.00 94.00 87 ARG A O 1
ATOM 676 N N . LEU A 1 88 ? 6.817 -11.113 -0.459 1.00 94.69 88 LEU A N 1
ATOM 677 C CA . LEU A 1 88 ? 6.661 -9.665 -0.616 1.00 94.69 88 LEU A CA 1
ATOM 678 C C . LEU A 1 88 ? 8.035 -8.959 -0.547 1.00 94.69 88 LEU A C 1
ATOM 680 O O . LEU A 1 88 ? 8.806 -9.234 0.384 1.00 94.69 88 LEU A O 1
ATOM 684 N N . PRO A 1 89 ? 8.359 -8.076 -1.513 1.00 96.88 89 PRO A N 1
ATOM 685 C CA . PRO A 1 89 ? 9.581 -7.281 -1.475 1.00 96.88 89 PRO A CA 1
ATOM 686 C C . PRO A 1 89 ? 9.512 -6.238 -0.359 1.00 96.88 89 PRO A C 1
ATOM 688 O O . PRO A 1 89 ? 8.446 -5.950 0.183 1.00 96.88 89 PRO A O 1
ATOM 691 N N . GLU A 1 90 ? 10.648 -5.625 -0.051 1.00 97.88 90 GLU A N 1
ATOM 692 C CA . GLU A 1 90 ? 10.740 -4.414 0.770 1.00 97.88 90 GLU A CA 1
ATOM 693 C C . GLU A 1 90 ? 9.721 -3.343 0.356 1.00 97.88 90 GLU A C 1
ATOM 695 O O . GLU A 1 90 ? 8.981 -2.840 1.198 1.00 97.88 90 GLU A O 1
ATOM 700 N N . LEU A 1 91 ? 9.666 -3.065 -0.947 1.00 98.12 91 LEU A N 1
ATOM 701 C CA . LEU A 1 91 ? 8.761 -2.138 -1.610 1.00 98.12 91 LEU A CA 1
ATOM 702 C C . LEU A 1 91 ? 8.594 -2.539 -3.084 1.00 98.12 91 LEU A C 1
ATOM 704 O O . LEU A 1 91 ? 9.416 -3.269 -3.643 1.00 98.12 91 LEU A O 1
ATOM 708 N N . PHE A 1 92 ? 7.552 -2.029 -3.729 1.00 98.19 92 PHE A N 1
ATOM 709 C CA . PHE A 1 92 ? 7.357 -2.125 -5.178 1.00 98.19 92 PHE A CA 1
ATOM 710 C C . PHE A 1 92 ? 6.831 -0.800 -5.743 1.00 98.19 92 PHE A C 1
ATOM 712 O O . PHE A 1 92 ? 6.383 0.072 -4.997 1.00 98.19 92 PHE A O 1
ATOM 719 N N . CYS A 1 93 ? 6.936 -0.604 -7.057 1.00 98.25 93 CYS A N 1
ATOM 720 C CA . CYS A 1 93 ? 6.598 0.672 -7.681 1.00 98.25 93 CYS A CA 1
ATOM 721 C C . CYS A 1 93 ? 5.088 0.952 -7.604 1.00 98.25 93 CYS A C 1
ATOM 723 O O . CYS A 1 93 ? 4.268 0.063 -7.834 1.00 98.25 93 CYS A O 1
ATOM 725 N N . GLY A 1 94 ? 4.711 2.200 -7.331 1.00 98.06 94 GLY A N 1
ATOM 726 C CA . GLY A 1 94 ? 3.323 2.606 -7.097 1.00 98.06 94 GLY A CA 1
ATOM 727 C C . GLY A 1 94 ? 2.516 2.940 -8.343 1.00 98.06 94 GLY A C 1
ATOM 728 O O . GLY A 1 94 ? 1.683 3.848 -8.315 1.00 98.06 94 GLY A O 1
ATOM 729 N N . PHE A 1 95 ? 2.742 2.227 -9.444 1.00 97.69 95 PHE A N 1
ATOM 730 C CA . PHE A 1 95 ? 1.898 2.371 -10.627 1.00 97.69 95 PHE A CA 1
ATOM 731 C C . PHE A 1 95 ? 0.455 1.970 -10.308 1.00 97.69 95 PHE A C 1
ATOM 733 O O . PHE A 1 95 ? 0.208 1.044 -9.534 1.00 97.69 95 PHE A O 1
ATOM 740 N N . MET A 1 96 ? -0.499 2.699 -10.890 1.00 96.88 96 MET A N 1
ATOM 741 C CA . MET A 1 96 ? -1.911 2.333 -10.810 1.00 96.88 96 MET A CA 1
ATOM 742 C C . MET A 1 96 ? -2.116 0.957 -11.447 1.00 96.88 96 MET A C 1
ATOM 744 O O . MET A 1 96 ? -1.581 0.686 -12.518 1.00 96.88 96 MET A O 1
ATOM 748 N N . ARG A 1 97 ? -2.901 0.101 -10.800 1.00 96.06 97 ARG A N 1
ATOM 749 C CA . ARG A 1 97 ? -3.275 -1.213 -11.313 1.00 96.06 97 ARG A CA 1
ATOM 750 C C . ARG A 1 97 ? -4.249 -1.066 -12.484 1.00 96.06 97 ARG A C 1
ATOM 752 O O . ARG A 1 97 ? -5.364 -0.586 -12.289 1.00 96.06 97 ARG A O 1
ATOM 759 N N . ALA A 1 98 ? -3.871 -1.549 -13.665 1.00 91.44 98 ALA A N 1
ATOM 760 C CA . ALA A 1 98 ? -4.790 -1.774 -14.775 1.00 91.44 98 ALA A CA 1
ATOM 761 C C . ALA A 1 98 ? -5.200 -3.255 -14.887 1.00 91.44 98 ALA A C 1
ATOM 763 O O . ALA A 1 98 ? -4.724 -4.139 -14.164 1.00 91.44 98 ALA A O 1
ATOM 764 N N . ALA A 1 99 ? -6.144 -3.533 -15.787 1.00 84.62 99 ALA A N 1
ATOM 765 C CA . ALA A 1 99 ? -6.595 -4.892 -16.051 1.00 84.62 99 ALA A CA 1
ATOM 766 C C . ALA A 1 99 ? -5.442 -5.742 -16.611 1.00 84.62 99 ALA A C 1
ATOM 768 O O . ALA A 1 99 ? -4.823 -5.374 -17.602 1.00 84.62 99 ALA A O 1
ATOM 769 N N . SER A 1 100 ? -5.219 -6.918 -16.018 1.00 80.00 100 SER A N 1
ATOM 770 C CA . SER A 1 100 ? -4.142 -7.867 -16.369 1.00 80.00 100 SER A CA 1
ATOM 771 C C . SER A 1 100 ? -2.721 -7.468 -15.946 1.00 80.00 100 SER A C 1
ATOM 773 O O . SER A 1 100 ? -1.779 -8.197 -16.257 1.00 80.00 100 SER A O 1
ATOM 775 N N . ASP A 1 101 ? -2.556 -6.384 -15.185 1.00 88.69 101 ASP A N 1
ATOM 776 C CA . ASP A 1 101 ? -1.239 -5.968 -14.703 1.00 88.69 101 ASP A CA 1
ATOM 777 C C . ASP A 1 101 ? -0.674 -6.888 -13.613 1.00 88.69 101 ASP A C 1
ATOM 779 O O . ASP A 1 101 ? -1.382 -7.610 -12.900 1.00 88.69 101 ASP A O 1
ATOM 783 N N . SER A 1 102 ? 0.646 -6.804 -13.456 1.00 94.38 102 SER A N 1
ATOM 784 C CA . SER A 1 102 ? 1.381 -7.286 -12.288 1.00 94.38 102 SER A CA 1
ATOM 785 C C . SER A 1 102 ? 2.051 -6.099 -11.588 1.00 94.38 102 SER A C 1
ATOM 787 O O . SER A 1 102 ? 2.400 -5.127 -12.263 1.00 94.38 102 SER A O 1
ATOM 789 N N . PRO A 1 103 ? 2.250 -6.146 -10.258 1.00 96.56 103 PRO A N 1
ATOM 790 C CA . PRO A 1 103 ? 2.987 -5.107 -9.555 1.00 96.56 103 PRO A CA 1
ATOM 791 C C . PRO A 1 103 ? 4.401 -4.993 -10.133 1.00 96.56 103 PRO A C 1
ATOM 793 O O . PRO A 1 103 ? 5.103 -5.991 -10.316 1.00 96.56 103 PRO A O 1
ATOM 796 N N . VAL A 1 104 ? 4.819 -3.766 -10.432 1.00 97.19 104 VAL A N 1
ATOM 797 C CA . VAL A 1 104 ? 6.138 -3.502 -11.010 1.00 97.19 104 VAL A CA 1
ATOM 798 C C . VAL A 1 104 ? 7.180 -3.553 -9.896 1.00 97.19 104 VAL A C 1
ATOM 800 O O . VAL A 1 104 ? 7.112 -2.790 -8.932 1.00 97.19 104 VAL A O 1
ATOM 803 N N . ALA A 1 105 ? 8.144 -4.464 -10.020 1.00 96.62 105 ALA A N 1
ATOM 804 C CA . ALA A 1 105 ? 9.205 -4.632 -9.036 1.00 96.62 105 ALA A CA 1
ATOM 805 C C . ALA A 1 105 ? 10.088 -3.379 -8.935 1.00 96.62 105 ALA A C 1
ATOM 807 O O . ALA A 1 105 ? 10.442 -2.769 -9.946 1.00 96.62 105 ALA A O 1
ATOM 808 N N . TYR A 1 106 ? 10.489 -3.033 -7.713 1.00 96.75 106 TYR A N 1
ATOM 809 C CA . TYR A 1 106 ? 11.503 -2.010 -7.488 1.00 96.75 106 TYR A CA 1
ATOM 810 C C . TYR A 1 106 ? 12.907 -2.623 -7.695 1.00 96.75 106 TYR A C 1
ATOM 812 O O . TYR A 1 106 ? 13.192 -3.654 -7.080 1.00 96.75 106 TYR A O 1
ATOM 820 N N . PRO A 1 107 ? 13.794 -2.041 -8.531 1.00 90.19 107 PRO A N 1
ATOM 821 C CA . PRO A 1 107 ? 14.988 -2.735 -9.039 1.00 90.19 107 PRO A CA 1
ATOM 822 C C . PRO A 1 107 ? 15.975 -3.267 -7.992 1.00 90.19 107 PRO A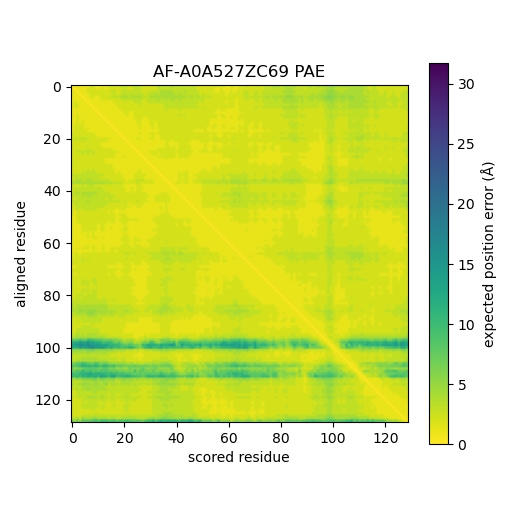 C 1
ATOM 824 O O . PRO A 1 107 ? 16.645 -4.264 -8.243 1.00 90.19 107 PRO A O 1
ATOM 827 N N . VAL A 1 108 ? 16.085 -2.605 -6.838 1.00 92.00 108 VAL A N 1
ATOM 828 C CA . VAL A 1 108 ? 17.066 -2.940 -5.786 1.00 92.00 108 VAL A CA 1
ATOM 829 C C . VAL A 1 108 ? 16.408 -3.308 -4.453 1.00 92.00 108 VAL A C 1
ATOM 831 O O . VAL A 1 108 ? 17.042 -3.224 -3.407 1.00 92.00 108 VAL A O 1
ATOM 834 N N . ALA A 1 109 ? 15.132 -3.707 -4.479 1.00 91.19 109 ALA A N 1
ATOM 835 C CA . ALA A 1 109 ? 14.408 -4.098 -3.273 1.00 91.19 109 ALA A CA 1
ATOM 836 C C . ALA A 1 109 ? 14.959 -5.393 -2.664 1.00 91.19 109 ALA A C 1
ATOM 838 O O . ALA A 1 109 ? 15.251 -6.361 -3.371 1.00 91.19 109 ALA A O 1
ATOM 839 N N . CYS A 1 110 ? 15.002 -5.454 -1.334 1.00 89.00 110 CYS A N 1
ATOM 840 C CA . CYS A 1 110 ? 15.251 -6.710 -0.631 1.00 89.00 110 CYS A CA 1
ATOM 841 C C . CYS A 1 110 ? 14.067 -7.690 -0.808 1.00 89.00 110 CYS A C 1
ATOM 843 O O . CYS A 1 110 ? 12.905 -7.288 -0.696 1.00 89.00 110 CYS A O 1
ATOM 845 N N . LEU A 1 111 ? 14.339 -8.975 -1.091 1.00 88.44 111 LEU A N 1
ATOM 846 C CA . LEU A 1 111 ? 13.313 -9.974 -1.435 1.00 88.44 111 LEU A CA 1
ATOM 847 C C . LEU A 1 111 ? 13.593 -11.376 -0.832 1.00 88.44 111 LEU A C 1
ATOM 849 O O . LEU A 1 111 ? 14.421 -12.120 -1.368 1.00 88.44 111 LEU A O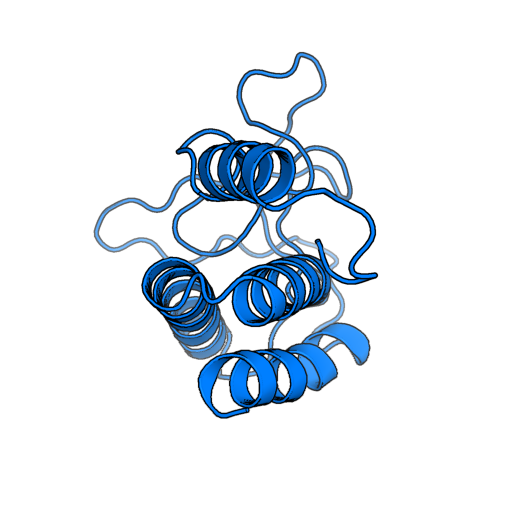 1
ATOM 853 N N . PRO A 1 112 ? 12.851 -11.835 0.198 1.00 82.88 112 PRO A N 1
ATOM 854 C CA . PRO A 1 112 ? 11.877 -11.074 0.974 1.00 82.88 112 PRO A CA 1
ATOM 855 C C . PRO A 1 112 ? 12.580 -10.149 1.970 1.00 82.88 112 PRO A C 1
ATOM 857 O O . PRO A 1 112 ? 13.732 -10.371 2.339 1.00 82.88 112 PRO A O 1
ATOM 860 N N . GLN A 1 113 ? 11.848 -9.160 2.461 1.00 93.44 113 GLN A N 1
ATOM 861 C CA . GLN A 1 113 ? 12.308 -8.278 3.524 1.00 93.44 113 GLN A CA 1
ATOM 862 C C . GLN A 1 113 ? 11.525 -8.579 4.824 1.00 93.44 113 GLN A C 1
ATOM 864 O O . GLN A 1 113 ? 10.348 -8.942 4.781 1.00 93.44 113 GLN A O 1
ATOM 869 N N . ALA A 1 114 ? 12.178 -8.448 5.987 1.00 93.81 114 ALA A N 1
ATOM 870 C CA . ALA A 1 114 ? 11.621 -8.792 7.300 1.00 93.81 114 ALA A CA 1
ATOM 871 C C . ALA A 1 114 ? 10.318 -8.051 7.699 1.00 93.81 114 ALA A C 1
ATOM 873 O O . ALA A 1 114 ? 9.348 -8.711 8.074 1.00 93.81 114 ALA A O 1
ATOM 874 N N . TRP A 1 115 ? 10.248 -6.715 7.605 1.00 95.06 115 TRP A N 1
ATOM 875 C CA . TRP A 1 115 ? 9.002 -5.956 7.812 1.00 95.06 115 TRP A CA 1
ATOM 876 C C . TRP A 1 115 ? 7.915 -6.343 6.807 1.00 95.06 115 TRP A C 1
ATOM 878 O O . TRP A 1 115 ? 6.745 -6.434 7.181 1.00 95.06 115 TRP A O 1
ATOM 888 N N . SER A 1 116 ? 8.277 -6.649 5.560 1.00 95.75 116 SER A N 1
ATOM 889 C CA . SER A 1 116 ? 7.301 -7.034 4.535 1.00 95.75 116 SER A CA 1
ATOM 890 C C . SER A 1 116 ? 6.700 -8.403 4.836 1.00 95.75 116 SER A C 1
ATOM 892 O O . SER A 1 116 ? 5.488 -8.575 4.746 1.00 95.75 116 SER A O 1
ATOM 894 N N . ALA A 1 117 ? 7.518 -9.355 5.290 1.00 93.12 117 ALA A N 1
ATOM 895 C CA . ALA A 1 117 ? 7.043 -10.651 5.766 1.00 93.12 117 ALA A CA 1
ATOM 896 C C . ALA A 1 117 ? 6.137 -10.512 7.006 1.00 93.12 117 ALA A C 1
ATOM 898 O O . ALA A 1 117 ? 5.083 -11.144 7.076 1.00 93.12 117 ALA A O 1
ATOM 899 N N . GLY A 1 118 ? 6.499 -9.641 7.955 1.00 95.00 118 GLY A N 1
ATOM 900 C CA . GLY A 1 118 ? 5.683 -9.359 9.143 1.00 95.00 118 GLY A CA 1
ATOM 901 C C . GLY A 1 118 ? 4.320 -8.723 8.830 1.00 95.00 118 GLY A C 1
ATOM 902 O O . GLY A 1 118 ? 3.352 -8.932 9.562 1.00 95.00 118 GLY A O 1
ATOM 903 N N . SER A 1 119 ? 4.218 -8.000 7.712 1.00 96.31 119 SER A N 1
ATOM 904 C CA . SER A 1 119 ? 3.010 -7.266 7.306 1.00 96.31 119 SER A CA 1
ATOM 905 C C . SER A 1 119 ? 1.803 -8.174 7.068 1.00 96.31 119 SER A C 1
ATOM 907 O O . SER A 1 119 ? 0.675 -7.780 7.357 1.00 96.31 119 SER A O 1
ATOM 909 N N . ALA A 1 120 ? 2.025 -9.405 6.592 1.00 93.56 120 ALA A N 1
ATOM 910 C CA . ALA A 1 120 ? 0.950 -10.360 6.330 1.00 93.56 120 ALA A CA 1
ATOM 911 C C . ALA A 1 120 ? 0.159 -10.698 7.605 1.00 93.56 120 ALA A C 1
ATOM 913 O O . ALA A 1 120 ? -1.070 -10.699 7.594 1.00 93.56 120 ALA A O 1
ATOM 914 N N . PHE A 1 121 ? 0.853 -10.910 8.726 1.00 95.44 121 PHE A N 1
ATOM 915 C CA . PHE A 1 121 ? 0.214 -11.204 10.010 1.00 95.44 121 PHE A CA 1
ATOM 916 C C . PHE A 1 121 ? -0.581 -10.010 10.539 1.00 95.44 121 PHE A C 1
ATOM 918 O O . PHE A 1 121 ? -1.694 -10.184 11.028 1.00 95.44 121 PHE A O 1
ATOM 925 N N . MET A 1 122 ? -0.051 -8.794 10.382 1.00 96.56 122 MET A N 1
ATOM 926 C CA . MET A 1 122 ? -0.754 -7.571 10.777 1.00 96.56 122 MET A CA 1
ATOM 927 C C . MET A 1 122 ? -2.016 -7.338 9.934 1.00 96.56 122 MET A C 1
ATOM 929 O O . MET A 1 122 ? -3.041 -6.929 10.476 1.00 96.56 122 MET A O 1
ATOM 933 N N . MET A 1 123 ? -1.982 -7.636 8.630 1.00 96.31 123 MET A N 1
ATOM 934 C CA . MET A 1 123 ? -3.178 -7.568 7.782 1.00 96.31 123 MET A CA 1
ATOM 935 C C . MET A 1 123 ? -4.225 -8.617 8.162 1.00 96.31 123 MET A C 1
ATOM 937 O O . MET A 1 123 ? -5.412 -8.296 8.213 1.00 96.31 123 MET A O 1
ATOM 941 N N . LEU A 1 124 ? -3.803 -9.848 8.464 1.00 96.00 124 LEU A N 1
ATOM 942 C CA . LEU A 1 124 ? -4.709 -10.895 8.943 1.00 96.00 124 LEU A CA 1
ATOM 943 C C . LEU A 1 124 ? -5.364 -10.496 10.267 1.00 96.00 124 LEU A C 1
ATOM 945 O O . LEU A 1 124 ? -6.584 -10.574 10.386 1.00 96.00 124 LEU A O 1
ATOM 949 N N . GLN A 1 125 ? -4.579 -9.997 11.223 1.00 97.12 125 GLN A N 1
ATOM 950 C CA . GLN A 1 125 ? -5.107 -9.480 12.482 1.00 97.12 125 GLN A CA 1
ATOM 951 C C . GLN A 1 125 ? -6.111 -8.343 12.239 1.00 97.12 125 GLN A C 1
ATOM 953 O O . GLN A 1 125 ? -7.195 -8.355 12.808 1.00 97.12 125 GLN A O 1
ATOM 958 N N . ALA A 1 126 ? -5.801 -7.392 11.351 1.00 97.19 126 ALA A N 1
ATOM 959 C CA . ALA A 1 126 ? -6.710 -6.290 11.031 1.00 97.19 126 ALA A CA 1
ATOM 960 C C . ALA A 1 126 ? -8.065 -6.770 10.475 1.00 97.19 126 ALA A C 1
ATOM 962 O O . ALA A 1 126 ? -9.087 -6.136 10.731 1.00 97.19 126 ALA A O 1
ATOM 963 N N . CYS A 1 127 ? -8.085 -7.881 9.732 1.00 95.00 127 CYS A N 1
ATOM 964 C CA . CYS A 1 127 ? -9.319 -8.457 9.193 1.00 95.00 127 CYS A CA 1
ATOM 965 C C . CYS A 1 127 ? -10.126 -9.237 10.241 1.00 95.00 127 CYS A C 1
ATOM 967 O O . CYS A 1 127 ? -11.354 -9.233 10.184 1.00 95.00 127 CYS A O 1
ATOM 969 N N . LEU A 1 128 ? -9.447 -9.944 11.149 1.00 94.44 128 LEU A N 1
ATOM 970 C CA . LEU A 1 128 ? -10.064 -10.960 12.009 1.00 94.44 128 LEU A CA 1
ATOM 971 C C . LEU A 1 128 ? -10.333 -10.491 13.447 1.00 94.44 128 LEU A C 1
ATOM 973 O O . LEU A 1 128 ? -11.243 -11.031 14.076 1.00 94.44 128 LEU A O 1
ATOM 977 N N . GLY A 1 129 ? -9.611 -9.474 13.931 1.00 85.56 129 GLY A N 1
ATOM 978 C CA . GLY A 1 129 ? -9.644 -9.021 15.329 1.00 85.56 129 GLY A CA 1
ATOM 979 C C . GLY A 1 129 ? -8.526 -9.630 16.160 1.00 85.56 129 GLY A C 1
ATOM 980 O O . GLY A 1 129 ? -8.576 -10.856 16.393 1.00 85.56 129 GLY A O 1
#

Mean predicted aligned error: 2.53 Å